Protein AF-A0A630Q2T5-F1 (afdb_monomer_lite)

Organism: Salmonella enterica (NCBI:txid28901)

Radius of gyration: 17.83 Å; chains: 1; bounding box: 46×30×46 Å

pLDDT: mean 72.76, std 22.92, range [29.45, 96.88]

Secondary structure (DSSP, 8-state):
-THHHHHHTT----HHHHHHHHHS-----SS---GGG-----EEEEETTTTEEEEE---GGGS-SS-S-----S---------

Structure (mmCIF, N/CA/C/O backbone):
data_AF-A0A630Q2T5-F1
#
_entry.id   AF-A0A630Q2T5-F1
#
loop_
_atom_site.group_PDB
_atom_site.id
_atom_site.type_symbol
_atom_site.label_atom_id
_atom_site.label_alt_id
_atom_site.label_comp_id
_atom_site.label_asym_id
_atom_site.label_entity_id
_atom_site.label_seq_id
_atom_site.pdbx_PDB_ins_code
_atom_site.Cartn_x
_atom_site.Cartn_y
_atom_site.Cartn_z
_atom_site.occupancy
_atom_site.B_iso_or_equiv
_atom_site.auth_seq_id
_atom_site.auth_comp_id
_atom_site.auth_asym_id
_atom_site.auth_atom_id
_atom_site.pdbx_PDB_model_num
ATOM 1 N N . PRO A 1 1 ? -14.259 8.349 6.186 1.00 64.81 1 PRO A N 1
ATOM 2 C CA . PRO A 1 1 ? -15.043 7.518 5.232 1.00 64.81 1 PRO A CA 1
ATOM 3 C C . PRO A 1 1 ? -14.726 6.025 5.432 1.00 64.81 1 PRO A C 1
ATOM 5 O O . PRO A 1 1 ? -13.667 5.727 5.969 1.00 64.81 1 PRO A O 1
ATOM 8 N N . SER A 1 2 ? -15.665 5.133 5.091 1.00 89.31 2 SER A N 1
ATOM 9 C CA . SER A 1 2 ? -15.719 3.672 5.345 1.00 89.31 2 SER A CA 1
ATOM 10 C C . SER A 1 2 ? -15.354 3.186 6.754 1.00 89.31 2 SER A C 1
ATOM 12 O O . SER A 1 2 ? -16.244 2.695 7.433 1.00 89.31 2 SER A O 1
ATOM 14 N N . VAL A 1 3 ? -14.124 3.370 7.245 1.00 91.50 3 VAL A N 1
ATOM 15 C CA . VAL A 1 3 ? -13.691 3.006 8.613 1.00 91.50 3 VAL A CA 1
ATOM 16 C C . VAL A 1 3 ? -14.653 3.566 9.667 1.00 91.50 3 VAL A C 1
ATOM 18 O O . VAL A 1 3 ? -15.264 2.803 10.405 1.00 91.50 3 VAL A O 1
ATOM 21 N N . ALA A 1 4 ? -14.906 4.879 9.650 1.00 91.69 4 ALA A N 1
ATOM 22 C CA . ALA A 1 4 ? -15.848 5.518 10.577 1.00 91.69 4 ALA A CA 1
ATOM 23 C C . ALA A 1 4 ? -17.299 5.010 10.426 1.00 91.69 4 ALA A C 1
ATOM 25 O O . ALA A 1 4 ? -18.047 4.927 11.399 1.00 91.69 4 ALA A O 1
ATOM 26 N N . TYR A 1 5 ? -17.713 4.650 9.205 1.00 95.31 5 TYR A N 1
ATOM 27 C CA . TYR A 1 5 ? -19.033 4.060 8.971 1.00 95.31 5 TYR A CA 1
ATOM 28 C C . TYR A 1 5 ? -19.108 2.650 9.567 1.00 95.31 5 TYR A C 1
ATOM 30 O O . TYR A 1 5 ? -20.056 2.337 10.274 1.00 95.31 5 TYR A O 1
ATOM 38 N N . ILE A 1 6 ? -18.093 1.821 9.346 1.00 95.69 6 ILE A N 1
ATOM 39 C CA . ILE A 1 6 ? -17.986 0.458 9.872 1.00 95.69 6 ILE A CA 1
ATOM 40 C C . ILE A 1 6 ? -17.960 0.470 11.409 1.00 95.69 6 ILE A C 1
ATOM 42 O O . ILE A 1 6 ? -18.663 -0.316 12.045 1.00 95.69 6 ILE A O 1
ATOM 46 N N . GLU A 1 7 ? -17.260 1.433 12.008 1.00 96.19 7 GLU A N 1
ATOM 47 C CA . GLU A 1 7 ? -17.270 1.665 13.457 1.00 96.19 7 GLU A CA 1
ATOM 48 C C . GLU A 1 7 ? -18.656 2.019 13.988 1.00 96.19 7 GLU A C 1
ATOM 50 O O . GLU A 1 7 ? -19.096 1.463 14.995 1.00 96.19 7 GLU A O 1
ATOM 55 N N . SER A 1 8 ? -19.401 2.867 13.271 1.00 96.38 8 SER A N 1
ATOM 56 C CA . SER A 1 8 ? -20.791 3.186 13.629 1.00 96.38 8 SER A CA 1
ATOM 57 C C . SER A 1 8 ? -21.730 1.970 13.579 1.00 96.38 8 SER A C 1
ATOM 59 O O . SER A 1 8 ? -22.819 2.003 14.148 1.00 96.38 8 SER A O 1
ATOM 61 N N . ARG A 1 9 ? -21.313 0.876 12.924 1.00 96.88 9 ARG A N 1
ATOM 62 C CA . ARG A 1 9 ? -22.037 -0.405 12.854 1.00 96.88 9 ARG A CA 1
ATOM 63 C C . ARG A 1 9 ? -21.567 -1.416 13.907 1.00 96.88 9 ARG A C 1
ATOM 65 O O . ARG A 1 9 ? -22.026 -2.553 13.887 1.00 96.88 9 ARG A O 1
ATOM 72 N N . GLY A 1 10 ? -20.695 -1.007 14.832 1.00 96.25 10 GLY A N 1
ATOM 73 C CA . GLY A 1 10 ? -20.265 -1.804 15.984 1.00 96.25 10 GLY A CA 1
ATOM 74 C C . GLY A 1 10 ? -18.963 -2.582 15.788 1.00 96.25 10 GLY A C 1
ATOM 75 O O . GLY A 1 10 ? -18.513 -3.241 16.722 1.00 96.25 10 GLY A O 1
ATOM 76 N N . ILE A 1 11 ? -18.328 -2.493 14.618 1.00 96.81 11 ILE A N 1
ATOM 77 C CA . ILE A 1 11 ? -17.020 -3.113 14.373 1.00 96.81 11 ILE A CA 1
ATOM 78 C C . ILE A 1 11 ? -15.917 -2.249 14.988 1.00 96.81 11 ILE A C 1
ATOM 80 O O . ILE A 1 11 ? -15.985 -1.025 14.956 1.00 96.81 11 ILE A O 1
ATOM 84 N N . GLN A 1 12 ? -14.894 -2.879 15.557 1.00 95.62 12 GLN A N 1
ATOM 85 C CA . GLN A 1 12 ? -13.786 -2.182 16.203 1.00 95.62 12 GLN A CA 1
ATOM 86 C C . GLN A 1 12 ? -12.485 -2.453 15.456 1.00 95.62 12 GLN A C 1
ATOM 88 O O . GLN A 1 12 ? -12.161 -3.609 15.202 1.00 95.62 12 GLN A O 1
ATOM 93 N N . PHE A 1 13 ? -11.735 -1.389 15.173 1.00 95.12 13 PHE A N 1
ATOM 94 C CA . PHE A 1 13 ? -10.347 -1.474 14.727 1.00 95.12 13 PHE A CA 1
ATOM 95 C C . PHE A 1 13 ? -9.424 -1.283 15.928 1.00 95.12 13 PHE A C 1
ATOM 97 O O . PHE A 1 13 ? -9.515 -0.278 16.650 1.00 95.12 13 PHE A O 1
ATOM 104 N N . GLY A 1 14 ? -8.549 -2.258 16.146 1.00 94.81 14 GLY A N 1
ATOM 105 C CA . GLY A 1 14 ? -7.563 -2.260 17.212 1.00 94.81 14 GLY A CA 1
ATOM 106 C C . GLY A 1 14 ? -6.509 -1.169 17.034 1.00 94.81 14 GLY A C 1
ATOM 107 O O . GLY A 1 14 ? -6.386 -0.532 15.987 1.00 94.81 14 GLY A O 1
ATOM 108 N N . HIS A 1 15 ? -5.708 -0.959 18.078 1.00 94.50 15 HIS A N 1
ATOM 109 C CA . HIS A 1 15 ? -4.676 0.077 18.070 1.00 94.50 15 HIS A CA 1
ATOM 110 C C . HIS A 1 15 ? -3.685 -0.090 16.905 1.00 94.50 15 HI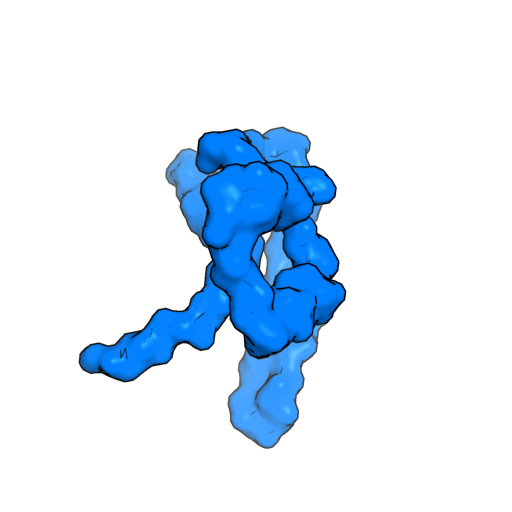S A C 1
ATOM 112 O O . HIS A 1 15 ? -3.444 0.862 16.170 1.00 94.50 15 HIS A O 1
ATOM 118 N N . PHE A 1 16 ? -3.172 -1.305 16.689 1.00 94.56 16 PHE A N 1
ATOM 119 C CA . PHE A 1 16 ? -2.215 -1.577 15.613 1.00 94.56 16 PHE A CA 1
ATOM 120 C C . PHE A 1 16 ? -2.812 -1.373 14.217 1.00 94.56 16 PHE A C 1
ATOM 122 O O . PHE A 1 16 ? -2.149 -0.804 13.356 1.00 94.56 16 PHE A O 1
ATOM 129 N N . GLU A 1 17 ? -4.070 -1.762 14.000 1.00 91.94 17 GLU A N 1
ATOM 130 C CA . GLU A 1 17 ? -4.761 -1.551 12.721 1.00 91.94 17 GLU A CA 1
ATOM 131 C C . GLU A 1 17 ? -4.929 -0.060 12.432 1.00 91.94 17 GLU A C 1
ATOM 133 O O . GLU A 1 17 ? -4.692 0.388 11.316 1.00 91.94 17 GLU A O 1
ATOM 138 N N . ARG A 1 18 ? -5.271 0.737 13.450 1.00 90.44 18 ARG A N 1
ATOM 139 C CA . ARG A 1 18 ? -5.368 2.195 13.309 1.00 90.44 18 ARG A CA 1
ATOM 140 C C . ARG A 1 18 ? -4.029 2.840 12.994 1.00 90.44 18 ARG A C 1
ATOM 142 O O . ARG A 1 18 ? -3.986 3.733 12.155 1.00 90.44 18 ARG A O 1
ATOM 149 N N . VAL A 1 19 ? -2.956 2.395 13.647 1.00 92.31 19 VAL A N 1
ATOM 150 C CA . VAL A 1 19 ? -1.600 2.867 13.339 1.00 92.31 19 VAL A CA 1
ATOM 151 C C . VAL A 1 19 ? -1.237 2.509 11.898 1.00 92.31 19 VAL A C 1
ATOM 153 O O . VAL A 1 19 ? -0.741 3.368 11.175 1.00 92.31 19 VAL A O 1
ATOM 156 N N . MET A 1 20 ? -1.549 1.291 11.451 1.00 91.44 20 MET A N 1
ATOM 157 C CA . MET A 1 20 ? -1.289 0.863 10.077 1.00 91.44 20 MET A CA 1
ATOM 158 C C . MET A 1 20 ? -2.063 1.710 9.058 1.00 91.44 20 MET A C 1
ATOM 160 O O . MET A 1 20 ? -1.456 2.299 8.168 1.00 91.44 20 MET A O 1
ATOM 164 N N . MET A 1 21 ? -3.379 1.857 9.245 1.00 88.81 21 MET A N 1
ATOM 165 C CA . MET A 1 21 ? -4.232 2.677 8.376 1.00 88.81 21 MET A CA 1
ATOM 166 C C . MET A 1 21 ? -3.778 4.141 8.332 1.00 88.81 21 MET A C 1
ATOM 168 O O . MET A 1 21 ? -3.895 4.794 7.299 1.00 88.81 21 MET A O 1
ATOM 172 N N . TRP A 1 22 ? -3.254 4.671 9.442 1.00 84.00 22 TRP A N 1
ATOM 173 C CA . TRP A 1 22 ? -2.750 6.043 9.498 1.00 84.00 22 TRP A CA 1
ATOM 174 C C . TRP A 1 22 ? -1.459 6.235 8.690 1.00 84.00 22 TRP A C 1
ATOM 176 O O . TRP A 1 22 ? -1.295 7.267 8.043 1.00 84.00 22 TRP A O 1
ATOM 186 N N . LEU A 1 23 ? -0.558 5.250 8.692 1.00 87.75 23 LEU A N 1
ATOM 187 C CA . LEU A 1 23 ? 0.742 5.349 8.020 1.00 87.75 23 LEU A CA 1
ATOM 188 C C . LEU A 1 23 ? 0.669 5.147 6.501 1.00 87.75 23 LEU A C 1
ATOM 190 O O . LEU A 1 23 ? 1.518 5.665 5.779 1.00 87.75 23 LEU A O 1
ATOM 194 N N . GLN A 1 24 ? -0.311 4.392 6.003 1.00 81.25 24 GLN A N 1
ATOM 195 C CA . GLN A 1 24 ? -0.285 3.888 4.626 1.00 81.25 24 GLN A CA 1
ATOM 196 C C . GLN A 1 24 ? -0.725 4.881 3.543 1.00 81.25 24 GLN A C 1
ATOM 198 O O . GLN A 1 24 ? -0.540 4.572 2.370 1.00 81.25 24 GLN A O 1
ATOM 203 N N . SER A 1 25 ? -1.280 6.054 3.886 1.00 83.94 25 SER A N 1
ATOM 204 C CA . SER A 1 25 ? -1.849 7.002 2.899 1.00 83.94 25 SER A CA 1
ATOM 205 C C . SER A 1 25 ? -2.663 6.293 1.798 1.00 83.94 25 SER A C 1
ATOM 207 O O . SER A 1 25 ? -2.554 6.611 0.615 1.00 83.94 25 SER A O 1
ATOM 209 N N . GLU A 1 26 ? -3.424 5.271 2.196 1.00 84.75 26 GLU A N 1
ATOM 210 C CA . GLU A 1 26 ? -3.992 4.279 1.288 1.00 84.75 26 GLU A CA 1
ATOM 211 C C . GLU A 1 26 ? -5.244 4.808 0.580 1.00 84.75 26 GLU A C 1
ATOM 213 O O . GLU A 1 26 ? -6.125 5.416 1.196 1.00 84.75 26 GLU A O 1
ATOM 218 N N . TYR A 1 27 ? -5.352 4.505 -0.715 1.00 86.50 27 TYR A N 1
ATOM 219 C CA . TYR A 1 27 ? -6.555 4.714 -1.513 1.00 86.50 27 TYR A CA 1
ATOM 220 C C . TYR A 1 27 ? -6.954 3.400 -2.175 1.00 86.50 27 TYR A C 1
ATOM 222 O O . TYR A 1 27 ? -6.135 2.736 -2.805 1.00 86.50 27 TYR A O 1
ATOM 230 N N . ALA A 1 28 ? -8.232 3.047 -2.060 1.00 85.00 28 ALA A N 1
ATOM 231 C CA . ALA A 1 28 ? -8.781 1.835 -2.649 1.00 85.00 28 ALA A CA 1
ATOM 232 C C . ALA A 1 28 ? -9.642 2.164 -3.875 1.00 85.00 28 ALA A C 1
ATOM 234 O O . ALA A 1 28 ? -10.447 3.099 -3.848 1.00 85.00 28 ALA A O 1
ATOM 235 N N . TYR A 1 29 ? -9.509 1.358 -4.930 1.00 85.38 29 TYR A N 1
ATOM 236 C CA . TYR A 1 29 ? -10.371 1.398 -6.111 1.00 85.38 29 TYR A CA 1
ATOM 237 C C . TYR A 1 29 ? -11.317 0.192 -6.112 1.00 85.38 29 TYR A C 1
ATOM 239 O O . TYR A 1 29 ? -10.923 -0.915 -5.748 1.00 85.38 29 TYR A O 1
ATOM 247 N N . VAL A 1 30 ? -12.573 0.392 -6.514 1.00 84.69 30 VAL A N 1
ATOM 248 C CA . VAL A 1 30 ? -13.569 -0.689 -6.581 1.00 84.69 30 VAL A CA 1
ATOM 249 C C . VAL A 1 30 ? -13.495 -1.363 -7.953 1.00 84.69 30 VAL A C 1
ATOM 251 O O . VAL A 1 30 ? -13.484 -0.684 -8.974 1.00 84.69 30 VAL A O 1
ATOM 254 N N . ASN A 1 31 ? -13.516 -2.696 -7.987 1.00 85.69 31 ASN A N 1
ATOM 255 C CA . ASN A 1 31 ? -13.415 -3.530 -9.194 1.00 85.69 31 ASN A CA 1
ATOM 256 C C . ASN A 1 31 ? -12.002 -3.580 -9.808 1.00 85.69 31 ASN A C 1
ATOM 258 O O . ASN A 1 31 ? -11.225 -4.454 -9.439 1.00 85.69 31 ASN A O 1
ATOM 262 N N . SER A 1 32 ? -11.674 -2.691 -10.753 1.00 82.81 32 SER A N 1
ATOM 263 C CA . SER A 1 32 ? -10.437 -2.750 -11.552 1.00 82.81 32 SER A CA 1
ATOM 264 C C . SER A 1 32 ? -9.995 -1.368 -12.022 1.00 82.81 32 SER A C 1
ATOM 266 O O . SER A 1 32 ? -10.837 -0.601 -12.478 1.00 82.81 32 SER A O 1
ATOM 268 N N . ILE A 1 33 ? -8.693 -1.078 -12.001 1.00 83.56 33 ILE A N 1
ATOM 269 C CA . ILE A 1 33 ? -8.134 0.172 -12.537 1.00 83.56 33 ILE A CA 1
ATOM 270 C C . ILE A 1 33 ? -7.948 0.017 -14.060 1.00 83.56 33 ILE A C 1
ATOM 272 O O . ILE A 1 33 ? -7.174 -0.850 -14.469 1.00 83.56 33 ILE A O 1
ATOM 276 N N . PRO A 1 34 ? -8.642 0.807 -14.902 1.00 81.19 34 PRO A N 1
ATOM 277 C CA . PRO A 1 34 ? -8.449 0.782 -16.353 1.00 81.19 34 PRO A CA 1
ATOM 278 C C . PRO A 1 34 ? -7.031 1.215 -16.746 1.00 81.19 34 PRO A C 1
ATOM 280 O O . PRO A 1 34 ? -6.441 2.064 -16.073 1.00 81.19 34 PRO A O 1
ATOM 283 N N . ILE A 1 35 ? -6.490 0.666 -17.839 1.00 76.75 35 ILE A N 1
ATOM 284 C CA . ILE A 1 35 ? -5.116 0.966 -18.277 1.00 76.75 35 ILE A CA 1
ATOM 285 C C . ILE A 1 35 ? -4.951 2.436 -18.674 1.00 76.75 35 ILE A C 1
ATOM 287 O O . ILE A 1 35 ? -3.884 3.008 -18.490 1.00 76.75 35 ILE A O 1
ATOM 291 N N . GLU A 1 36 ? -6.027 3.081 -19.123 1.00 82.81 36 GLU A N 1
ATOM 292 C CA . GLU A 1 36 ? -6.058 4.498 -19.488 1.00 82.81 36 GLU A CA 1
ATOM 293 C C . GLU A 1 36 ? -5.845 5.424 -18.279 1.00 82.81 36 GLU A C 1
ATOM 295 O O . GLU A 1 36 ? -5.498 6.590 -18.450 1.00 82.81 36 GLU A O 1
ATOM 300 N N . ASN A 1 37 ? -6.034 4.910 -17.058 1.00 82.31 37 ASN A N 1
ATOM 301 C CA . ASN A 1 37 ? -5.775 5.642 -15.819 1.00 82.31 37 ASN A CA 1
ATOM 302 C C . ASN A 1 37 ? -4.326 5.478 -15.323 1.00 82.31 37 ASN A C 1
ATOM 304 O O . ASN A 1 37 ? -3.968 6.077 -14.308 1.00 82.31 37 ASN A O 1
ATOM 308 N N . ILE A 1 38 ? -3.503 4.662 -15.991 1.00 81.50 38 ILE A N 1
ATOM 309 C CA . ILE A 1 38 ? -2.093 4.453 -15.648 1.00 81.50 38 ILE A CA 1
ATOM 310 C C . ILE A 1 38 ? -1.248 5.402 -16.500 1.00 81.50 38 ILE A C 1
ATOM 312 O O . ILE A 1 38 ? -1.194 5.272 -17.719 1.00 81.50 38 ILE A O 1
ATOM 316 N N . GLN A 1 39 ? -0.594 6.368 -15.854 1.00 82.44 39 GLN A N 1
ATOM 317 C CA . GLN A 1 39 ? 0.196 7.392 -16.544 1.00 82.44 39 GLN A CA 1
ATOM 318 C C . GLN A 1 39 ? 1.584 6.888 -16.969 1.00 82.44 39 GLN A C 1
ATOM 320 O O . GLN A 1 39 ? 2.025 7.142 -18.084 1.00 82.44 39 GLN A O 1
ATOM 325 N N . GLU A 1 40 ? 2.272 6.200 -16.062 1.00 76.19 40 GLU A N 1
ATOM 326 C CA . GLU A 1 40 ? 3.639 5.691 -16.209 1.00 76.19 40 GLU A CA 1
ATOM 327 C C . GLU A 1 40 ? 3.852 4.541 -15.212 1.00 76.19 40 GLU A C 1
ATOM 329 O O . GLU A 1 40 ? 3.014 4.335 -14.329 1.00 76.19 40 GLU A O 1
ATOM 334 N N . ALA A 1 41 ? 4.939 3.773 -15.337 1.00 78.62 41 ALA A N 1
ATOM 335 C CA . ALA A 1 41 ? 5.085 2.546 -14.547 1.00 78.62 41 ALA A CA 1
ATOM 336 C C . ALA A 1 41 ? 6.520 2.173 -14.125 1.00 78.62 41 ALA A C 1
ATOM 338 O O . ALA A 1 41 ? 6.931 1.060 -14.402 1.00 78.62 41 ALA A O 1
ATOM 339 N N . VAL A 1 42 ? 7.295 3.051 -13.480 1.00 77.56 42 VAL A N 1
ATOM 340 C CA . VAL A 1 42 ? 8.737 2.883 -13.119 1.00 77.56 42 VAL A CA 1
ATOM 341 C C . VAL A 1 42 ? 9.245 1.482 -12.695 1.00 77.56 42 VAL A C 1
ATOM 343 O O . VAL A 1 42 ? 8.605 0.777 -11.915 1.00 77.56 42 VAL A O 1
ATOM 346 N N . GLU A 1 43 ? 10.469 1.127 -13.118 1.00 82.06 43 GLU A N 1
ATOM 347 C CA . GLU A 1 43 ? 11.194 -0.056 -12.623 1.00 82.06 43 GLU A CA 1
ATOM 348 C C . GLU A 1 43 ? 11.833 0.211 -11.249 1.00 82.06 43 GLU A C 1
ATOM 350 O O . GLU A 1 43 ? 12.476 1.241 -11.020 1.00 82.06 43 GLU A O 1
ATOM 355 N N . LEU A 1 44 ? 11.686 -0.754 -10.336 1.00 85.69 44 LEU A N 1
ATOM 356 C CA . LEU A 1 44 ? 12.292 -0.736 -9.006 1.00 85.69 44 LEU A CA 1
ATOM 357 C C . LEU A 1 44 ? 13.370 -1.818 -8.898 1.00 85.69 44 LEU A C 1
ATOM 359 O O . LEU A 1 44 ? 13.076 -3.007 -9.014 1.00 85.69 44 LEU A O 1
ATOM 363 N N . VAL A 1 45 ? 14.607 -1.413 -8.606 1.00 87.94 45 VAL A N 1
ATOM 364 C CA . VAL A 1 45 ? 15.753 -2.318 -8.442 1.00 87.94 45 VAL A CA 1
ATOM 365 C C . VAL A 1 45 ? 16.156 -2.394 -6.973 1.00 87.94 45 VAL A C 1
ATOM 367 O O . VAL A 1 45 ? 16.417 -1.374 -6.335 1.00 87.94 45 VAL A O 1
ATOM 370 N N . TYR A 1 46 ? 16.225 -3.614 -6.442 1.00 91.44 46 TYR A N 1
ATOM 371 C CA . TYR A 1 46 ? 16.601 -3.887 -5.056 1.00 91.44 46 TYR A CA 1
ATOM 372 C C . TYR A 1 46 ? 18.077 -4.279 -4.934 1.00 91.44 46 TYR A C 1
ATOM 374 O O . TYR A 1 46 ? 18.536 -5.212 -5.595 1.00 91.44 46 TYR A O 1
ATOM 382 N N . ASP A 1 47 ? 18.806 -3.610 -4.043 1.00 91.12 47 ASP A N 1
ATOM 383 C CA . ASP A 1 47 ? 20.154 -4.000 -3.635 1.00 91.12 47 ASP A CA 1
ATOM 384 C C . ASP A 1 47 ? 20.098 -4.798 -2.327 1.00 91.12 47 ASP A C 1
ATOM 386 O O . ASP A 1 47 ? 19.860 -4.253 -1.248 1.00 91.12 47 ASP A O 1
ATOM 390 N N . GLY A 1 48 ? 20.366 -6.103 -2.413 1.00 93.00 48 GLY A N 1
ATOM 391 C CA . GLY A 1 48 ? 20.338 -7.007 -1.263 1.00 93.00 48 GLY A CA 1
ATOM 392 C C . GLY A 1 48 ? 21.402 -6.740 -0.197 1.00 93.00 48 GLY A C 1
ATOM 393 O O . GLY A 1 48 ? 21.211 -7.150 0.945 1.00 93.00 48 GLY A O 1
ATOM 394 N N . ASN A 1 49 ? 22.493 -6.042 -0.524 1.00 95.56 49 ASN A N 1
ATOM 395 C CA . ASN A 1 49 ? 23.547 -5.743 0.448 1.00 95.56 49 ASN A CA 1
ATOM 396 C C . ASN A 1 49 ? 23.198 -4.530 1.311 1.00 95.56 49 ASN A C 1
ATOM 398 O O . ASN A 1 49 ? 23.548 -4.480 2.489 1.00 95.56 49 ASN A O 1
ATOM 402 N N . THR A 1 50 ? 22.514 -3.549 0.725 1.00 95.06 50 THR A N 1
ATOM 403 C CA . THR A 1 50 ? 22.148 -2.298 1.403 1.00 95.06 50 THR A CA 1
ATOM 404 C C . THR A 1 50 ? 20.678 -2.252 1.808 1.00 95.06 50 THR A C 1
ATOM 406 O O . THR A 1 50 ? 20.274 -1.356 2.545 1.00 95.06 50 THR A O 1
ATOM 409 N N . SER A 1 51 ? 19.878 -3.222 1.354 1.00 91.88 51 SER A N 1
ATOM 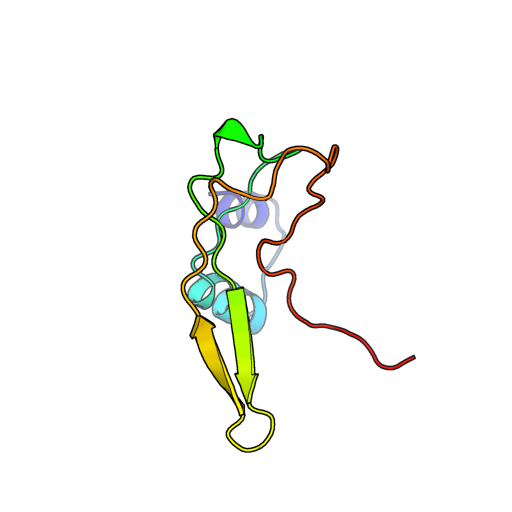410 C CA . SER A 1 51 ? 18.415 -3.223 1.461 1.00 91.88 51 SER A CA 1
ATOM 411 C C . SER A 1 51 ? 17.761 -1.970 0.861 1.00 91.88 51 SER A C 1
ATOM 413 O O . SER A 1 51 ? 16.650 -1.602 1.245 1.00 91.88 51 SER A O 1
ATOM 415 N N . MET A 1 52 ? 18.445 -1.297 -0.070 1.00 92.31 52 MET A N 1
ATOM 416 C CA . MET A 1 52 ? 17.921 -0.114 -0.748 1.00 92.31 52 MET A CA 1
ATOM 417 C C . MET A 1 52 ? 17.114 -0.504 -1.984 1.00 92.31 52 MET A C 1
ATOM 419 O O . MET A 1 52 ? 17.475 -1.421 -2.720 1.00 92.31 52 MET A O 1
ATOM 423 N N . VAL A 1 53 ? 16.035 0.237 -2.226 1.00 89.00 53 VAL A N 1
ATOM 424 C CA . VAL A 1 53 ? 15.235 0.165 -3.452 1.00 89.00 53 VAL A CA 1
ATOM 425 C C . VAL A 1 53 ? 15.471 1.448 -4.234 1.00 89.00 53 VAL A C 1
ATOM 427 O O . VAL A 1 53 ? 15.234 2.538 -3.716 1.00 89.00 53 VAL A O 1
ATOM 430 N N . ASN A 1 54 ? 15.931 1.316 -5.473 1.00 87.31 54 ASN A N 1
ATOM 431 C CA . ASN A 1 54 ? 16.194 2.436 -6.367 1.00 87.31 54 ASN A CA 1
ATOM 432 C C . ASN A 1 54 ? 15.195 2.444 -7.522 1.00 87.31 54 ASN A C 1
ATOM 434 O O . ASN A 1 54 ? 14.837 1.392 -8.048 1.00 87.31 54 ASN A O 1
ATOM 438 N N . ILE A 1 55 ? 14.790 3.642 -7.934 1.00 83.69 55 ILE A N 1
ATOM 439 C CA . ILE A 1 55 ? 13.994 3.848 -9.143 1.00 83.69 55 ILE A CA 1
ATOM 440 C C . ILE A 1 55 ? 14.960 3.950 -10.320 1.00 83.69 55 ILE A C 1
ATOM 442 O O . ILE A 1 55 ? 15.850 4.804 -10.315 1.00 83.69 55 ILE A O 1
ATOM 446 N N . VAL A 1 56 ? 14.778 3.103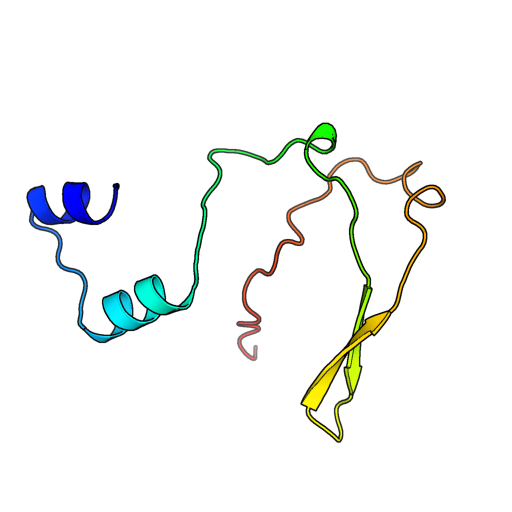 -11.328 1.00 79.69 56 VAL A N 1
ATOM 447 C CA . VAL A 1 56 ? 15.498 3.203 -12.600 1.00 79.69 56 VAL A CA 1
ATOM 448 C C . VAL A 1 56 ? 14.500 3.695 -13.644 1.00 79.69 56 VAL A C 1
ATOM 450 O O . VAL A 1 56 ? 13.424 3.127 -13.806 1.00 79.69 56 VAL A O 1
ATOM 453 N N . GLY A 1 57 ? 14.810 4.818 -14.297 1.00 60.38 57 GLY A N 1
ATOM 454 C CA . GLY A 1 57 ? 13.925 5.398 -15.307 1.00 60.38 57 GLY A CA 1
ATOM 455 C C . GLY A 1 57 ? 13.805 4.470 -16.513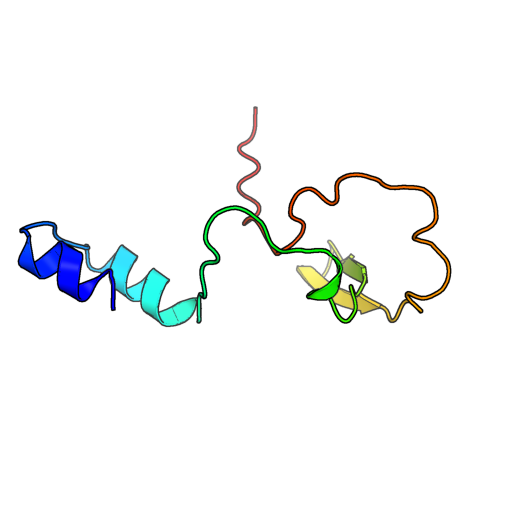 1.00 60.38 57 GLY A C 1
ATOM 456 O O . GLY A 1 57 ? 14.818 4.145 -17.131 1.00 60.38 57 GLY A O 1
ATOM 457 N N . VAL A 1 58 ? 12.579 4.077 -16.855 1.00 56.84 58 VAL A N 1
ATOM 458 C CA . VAL A 1 58 ? 12.262 3.333 -18.080 1.00 56.84 58 VAL A CA 1
ATOM 459 C C . VAL A 1 58 ? 11.260 4.154 -18.889 1.00 56.84 58 VAL A C 1
ATOM 461 O O . VAL A 1 58 ? 10.354 4.768 -18.333 1.00 56.84 58 VAL A O 1
ATOM 464 N N . ASP A 1 59 ? 11.461 4.210 -20.203 1.00 53.84 59 ASP A N 1
ATOM 465 C CA . ASP A 1 59 ? 10.642 4.979 -21.144 1.00 53.84 59 ASP A CA 1
ATOM 466 C C . ASP A 1 59 ? 9.451 4.107 -21.608 1.00 53.84 59 ASP A C 1
ATOM 468 O O . ASP A 1 59 ? 9.626 3.157 -22.378 1.00 53.84 59 ASP A O 1
ATOM 472 N N . TYR A 1 60 ? 8.243 4.382 -21.097 1.00 53.19 60 TYR A N 1
ATOM 473 C CA . TYR A 1 60 ? 7.050 3.509 -21.190 1.00 53.19 60 TYR A CA 1
ATOM 474 C C . TYR A 1 60 ? 6.436 3.348 -22.585 1.00 53.19 60 TYR A C 1
ATOM 476 O O . TYR A 1 60 ? 5.616 2.451 -22.791 1.00 53.19 60 TYR A O 1
ATOM 484 N N . GLU A 1 61 ? 6.820 4.159 -23.572 1.00 50.84 61 GLU A N 1
ATOM 485 C CA . GLU A 1 61 ? 6.199 4.114 -24.903 1.00 50.84 61 GLU A CA 1
ATOM 486 C C . GLU A 1 61 ? 6.564 2.866 -25.737 1.00 50.84 61 GLU A C 1
ATOM 488 O O . GLU A 1 61 ? 5.964 2.638 -26.790 1.00 50.84 61 GLU A O 1
ATOM 493 N N . LYS A 1 62 ? 7.521 2.026 -25.309 1.00 47.47 62 LYS A N 1
ATOM 494 C CA . LYS A 1 62 ? 8.066 0.952 -26.163 1.00 47.47 62 LYS A CA 1
ATOM 495 C C . LYS A 1 62 ? 7.526 -0.468 -25.963 1.00 47.47 62 LYS A C 1
ATOM 497 O O . LYS A 1 62 ? 7.720 -1.270 -26.875 1.00 47.47 62 LYS A O 1
ATOM 502 N N . GLU A 1 63 ? 6.841 -0.806 -24.866 1.00 47.62 63 GLU A N 1
ATOM 503 C CA . GLU A 1 63 ? 6.612 -2.232 -24.528 1.00 47.62 63 GLU A CA 1
ATOM 504 C C . GLU A 1 63 ? 5.155 -2.703 -24.363 1.00 47.62 63 GLU A C 1
ATOM 506 O O . GLU A 1 63 ? 4.922 -3.898 -24.191 1.00 47.62 63 GLU A O 1
ATOM 511 N N . ILE A 1 64 ? 4.137 -1.851 -24.529 1.00 49.41 64 ILE A N 1
ATOM 512 C CA . ILE A 1 64 ? 2.724 -2.274 -24.389 1.00 49.41 64 ILE A CA 1
ATOM 513 C C . ILE A 1 64 ? 2.060 -2.499 -25.759 1.00 49.41 64 ILE A C 1
ATOM 515 O O . ILE A 1 64 ? 1.090 -1.848 -26.134 1.00 49.41 64 ILE A O 1
ATOM 519 N N . LYS A 1 65 ? 2.586 -3.448 -26.541 1.00 39.03 65 LYS A N 1
ATOM 520 C CA . LYS A 1 65 ? 1.869 -4.046 -27.692 1.00 39.03 65 LYS A CA 1
ATOM 521 C C . LYS A 1 65 ? 1.636 -5.554 -27.537 1.00 39.03 65 LYS A C 1
ATOM 523 O O . LYS A 1 65 ? 1.468 -6.246 -28.537 1.00 39.03 65 LYS A O 1
ATOM 528 N N . GLY A 1 66 ? 1.622 -6.076 -26.308 1.00 40.38 66 GLY A N 1
ATOM 529 C CA . GLY A 1 66 ? 1.528 -7.528 -26.109 1.00 40.38 66 GLY A CA 1
ATOM 530 C C . GLY A 1 66 ? 0.872 -8.053 -24.836 1.00 40.38 66 GLY A C 1
ATOM 531 O O . GLY A 1 66 ? 0.793 -9.270 -24.711 1.00 40.38 66 GLY A O 1
ATOM 532 N N . PHE A 1 67 ? 0.395 -7.217 -23.911 1.00 40.88 67 PHE A N 1
ATOM 533 C CA . PHE A 1 67 ? -0.153 -7.715 -22.645 1.00 40.88 67 PHE A CA 1
ATOM 534 C C . PHE A 1 67 ? -1.578 -7.217 -22.403 1.00 40.88 67 PHE A C 1
ATOM 536 O O . PHE A 1 67 ? -1.810 -6.188 -21.774 1.00 40.88 67 PHE A O 1
ATOM 543 N N . ASP A 1 68 ? -2.538 -7.998 -22.903 1.00 40.72 68 ASP A N 1
ATOM 544 C CA . ASP A 1 68 ? -3.899 -8.018 -22.377 1.00 40.72 68 ASP A CA 1
ATOM 545 C C . ASP A 1 68 ? -3.841 -8.576 -20.944 1.00 40.72 68 ASP A C 1
ATOM 547 O O . ASP A 1 68 ? -3.324 -9.670 -20.720 1.00 40.72 68 ASP A O 1
ATOM 551 N N . SER A 1 69 ? -4.390 -7.830 -19.983 1.00 41.06 69 SER A N 1
ATOM 552 C CA . SER A 1 69 ? -4.432 -8.099 -18.532 1.00 41.06 69 SER A CA 1
ATOM 553 C C . SER A 1 69 ? -3.177 -7.722 -17.724 1.00 41.06 69 SER A C 1
ATOM 555 O O . SER A 1 69 ? -2.436 -8.558 -17.216 1.00 41.06 69 SER A O 1
ATOM 557 N N . CYS A 1 70 ? -2.999 -6.421 -17.475 1.00 38.66 70 CYS A N 1
ATOM 558 C CA . CYS A 1 70 ? -2.216 -5.961 -16.327 1.00 38.66 70 CYS A CA 1
ATOM 559 C C . CYS A 1 70 ? -2.983 -6.274 -15.03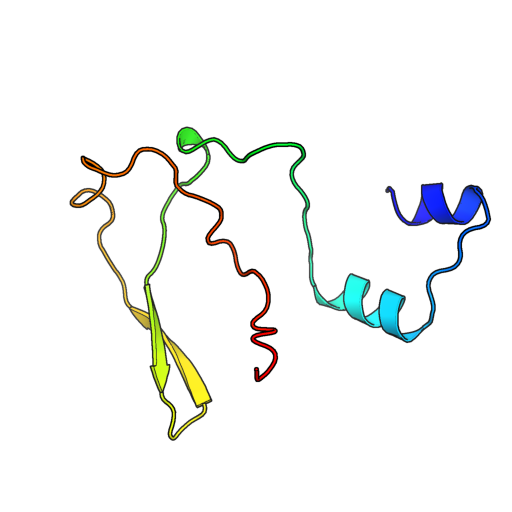3 1.00 38.66 70 CYS A C 1
ATOM 561 O O . CYS A 1 70 ? -3.707 -5.437 -14.493 1.00 38.66 70 CYS A O 1
ATOM 563 N N . SER A 1 71 ? -2.842 -7.500 -14.530 1.00 36.00 71 SER A N 1
ATOM 564 C CA . SER A 1 71 ? -3.186 -7.824 -13.151 1.00 36.00 71 SER A CA 1
ATOM 565 C C . SER A 1 71 ? -2.238 -7.064 -12.219 1.00 36.00 71 SER A C 1
ATOM 567 O O . SER A 1 71 ? -1.116 -7.494 -11.976 1.00 36.00 71 SER A O 1
ATOM 569 N N . CYS A 1 72 ? -2.704 -5.914 -11.739 1.00 35.91 72 CYS A N 1
ATOM 570 C CA . CYS A 1 72 ? -2.413 -5.349 -10.423 1.00 35.91 72 CYS A CA 1
ATOM 571 C C . CYS A 1 72 ? -0.943 -5.432 -9.958 1.00 35.91 72 CYS A C 1
ATOM 573 O O . CYS A 1 72 ? -0.622 -6.187 -9.046 1.00 35.91 72 CYS A O 1
ATOM 575 N N . LEU A 1 73 ? -0.065 -4.591 -10.508 1.00 39.50 73 LEU A N 1
ATOM 576 C CA . LEU A 1 73 ? 1.244 -4.293 -9.912 1.00 39.50 73 LEU A CA 1
ATOM 577 C C . LEU A 1 73 ? 1.229 -2.868 -9.341 1.00 39.50 73 LEU A C 1
ATOM 579 O O . LEU A 1 73 ? 1.956 -1.983 -9.768 1.00 39.50 73 LEU A O 1
ATOM 583 N N . ILE A 1 74 ? 0.354 -2.641 -8.360 1.00 43.34 74 ILE A N 1
ATOM 584 C CA . ILE A 1 74 ? 0.472 -1.517 -7.425 1.00 43.34 74 ILE A CA 1
ATOM 585 C C . ILE A 1 74 ? 0.655 -2.153 -6.053 1.00 43.34 74 ILE A C 1
ATOM 587 O O . ILE A 1 74 ? -0.314 -2.491 -5.385 1.00 43.34 74 ILE A O 1
ATOM 591 N N . ILE A 1 75 ? 1.923 -2.423 -5.726 1.00 40.28 75 ILE A N 1
ATOM 592 C CA . ILE A 1 75 ? 2.456 -2.768 -4.400 1.00 40.28 75 ILE A CA 1
ATOM 593 C C . ILE A 1 75 ? 1.467 -3.583 -3.550 1.00 40.28 75 ILE A C 1
ATOM 595 O O . ILE A 1 75 ? 0.978 -3.144 -2.511 1.00 40.28 75 ILE A O 1
ATOM 599 N N . GLN A 1 76 ? 1.190 -4.815 -3.976 1.00 35.81 76 GLN A N 1
ATOM 600 C CA . GLN A 1 76 ? 0.724 -5.819 -3.035 1.00 35.81 76 GLN A CA 1
ATOM 601 C C . GLN A 1 76 ? 1.923 -6.121 -2.138 1.00 35.81 76 GLN A C 1
ATOM 603 O O . GLN A 1 76 ? 2.951 -6.605 -2.613 1.00 35.81 76 GLN A O 1
ATOM 608 N N . CYS A 1 77 ? 1.822 -5.729 -0.866 1.00 30.11 77 CYS A N 1
ATOM 609 C CA . CYS A 1 77 ? 2.819 -6.008 0.154 1.00 30.11 77 CYS A CA 1
ATOM 610 C C . CYS A 1 77 ? 3.377 -7.420 -0.034 1.00 30.11 77 CYS A C 1
ATOM 612 O O . CYS A 1 77 ? 2.619 -8.392 -0.040 1.00 30.11 77 CYS A O 1
ATOM 614 N N . LEU A 1 78 ? 4.702 -7.501 -0.174 1.00 33.31 78 LEU A N 1
ATOM 615 C CA . LEU A 1 78 ? 5.511 -8.706 -0.053 1.00 33.31 78 LEU A CA 1
ATOM 616 C C . LEU A 1 78 ? 5.231 -9.379 1.301 1.00 33.31 78 LEU A C 1
ATOM 618 O O . LEU A 1 78 ? 5.991 -9.268 2.255 1.00 33.31 78 LEU A O 1
ATOM 622 N N . LEU A 1 79 ? 4.121 -10.100 1.380 1.00 35.06 79 LEU A N 1
ATOM 623 C CA . LEU A 1 79 ? 3.937 -11.241 2.256 1.00 35.06 79 LEU A CA 1
ATOM 624 C C . LEU A 1 79 ? 4.000 -12.485 1.370 1.00 35.06 79 LEU A C 1
ATOM 626 O O . LEU A 1 79 ? 3.063 -13.278 1.305 1.00 35.06 79 LEU A O 1
ATOM 630 N N . CYS A 1 80 ? 5.144 -12.670 0.702 1.00 29.45 80 CYS A N 1
ATOM 631 C CA . CYS A 1 80 ? 5.602 -14.013 0.377 1.00 29.45 80 CYS A CA 1
ATOM 632 C C . CYS A 1 80 ? 5.832 -14.727 1.711 1.00 29.45 80 CYS A C 1
ATOM 634 O O . CYS A 1 80 ? 6.901 -14.641 2.316 1.00 29.45 80 CYS A O 1
ATOM 636 N N . ARG A 1 81 ? 4.787 -15.396 2.209 1.00 33.34 81 ARG A N 1
ATOM 637 C CA . ARG A 1 81 ? 4.955 -16.461 3.189 1.00 33.34 81 ARG A CA 1
ATOM 638 C C . ARG A 1 81 ? 5.866 -17.507 2.558 1.00 33.34 81 ARG A C 1
ATOM 640 O O . ARG A 1 81 ? 5.569 -18.010 1.479 1.00 33.34 81 ARG A O 1
ATOM 647 N N . HIS A 1 82 ? 6.936 -17.832 3.273 1.00 33.03 82 HIS A N 1
ATOM 648 C CA . HIS A 1 82 ? 7.631 -19.103 3.141 1.00 33.03 82 HIS A CA 1
ATOM 649 C C . HIS A 1 82 ? 6.619 -20.255 3.053 1.00 33.03 82 HIS A C 1
ATOM 651 O O . HIS A 1 82 ? 5.772 -20.405 3.940 1.00 33.03 82 HIS A O 1
ATOM 657 N N . GLY A 1 83 ? 6.749 -21.050 1.996 1.00 32.69 83 GLY A N 1
ATOM 658 C CA . GLY A 1 83 ? 6.152 -22.365 1.804 1.00 32.69 83 GLY A CA 1
ATOM 659 C C . GLY A 1 83 ? 7.111 -23.192 0.974 1.00 32.69 83 GLY A C 1
ATOM 660 O O . GLY A 1 83 ? 7.463 -22.702 -0.120 1.00 32.69 83 GLY A O 1
#

Foldseek 3Di:
DVVVVVVVVVDDDDPVSVVVVVPPPDDDDPDDDDPVNDDDDWDWDADPVVRDIDTDDDDPPPPPPDDDDPDDPPPPDPPPPDD

Sequence (83 aa):
PSVAYIESRGIQFGHFERVMMWLQSEYAYVNSIPIENIQEAVELVYDGNTSMV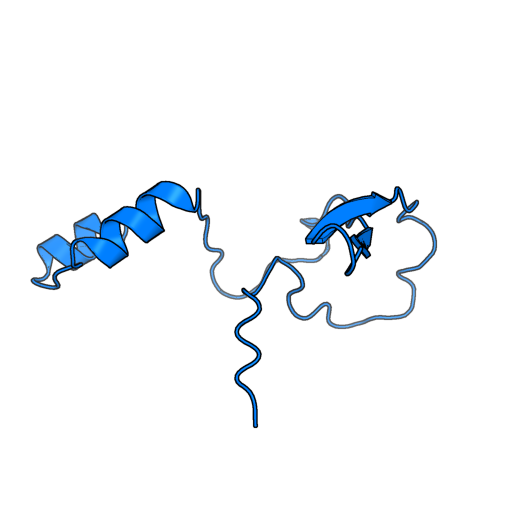NIVGVDYEKEIKGFDSCSCLIIQCLLCRHG